Protein AF-A0A962CI56-F1 (afdb_monomer)

Foldseek 3Di:
DVVVVVVVVVQLVLLVVLVVLLQVLLVVQLCLLQVCQVCCVPPVVNVVSVPLVFDHSVLSVVLSVVLVVPVVVVCVVCNVVTDDDDDDDPVVSVVVSCVCRNVCSNPVNSVSSSVSSVVCVVVVD

Structure (mmCIF, N/CA/C/O backbone):
data_AF-A0A962CI56-F1
#
_entry.id   AF-A0A962CI56-F1
#
loop_
_atom_site.group_PDB
_atom_site.id
_atom_site.type_symbol
_atom_site.label_atom_id
_atom_site.label_alt_id
_atom_site.label_comp_id
_atom_site.label_asym_id
_atom_site.label_entity_id
_atom_site.label_seq_id
_atom_site.pdbx_PDB_ins_code
_atom_site.Cartn_x
_atom_site.Cartn_y
_atom_site.Cartn_z
_atom_site.occupancy
_atom_site.B_iso_or_equiv
_atom_site.auth_seq_id
_atom_site.auth_comp_id
_atom_site.auth_asym_id
_atom_site.auth_atom_id
_atom_site.pdbx_PDB_model_num
ATOM 1 N N . LYS A 1 1 ? -20.727 13.176 29.917 1.00 76.56 1 LYS A N 1
ATOM 2 C CA . LYS A 1 1 ? -19.727 13.985 29.168 1.00 76.56 1 LYS A CA 1
ATOM 3 C C . LYS A 1 1 ? -18.355 13.301 29.087 1.00 76.56 1 LYS A C 1
ATOM 5 O O . LYS A 1 1 ? -17.847 13.191 27.985 1.00 76.56 1 LYS A O 1
ATOM 10 N N . LEU A 1 2 ? -17.797 12.766 30.184 1.00 89.06 2 LEU A N 1
ATOM 11 C CA . LEU A 1 2 ? -16.488 12.078 30.179 1.00 89.06 2 LEU A CA 1
ATOM 12 C C . LEU A 1 2 ? -16.397 10.875 29.220 1.00 89.06 2 LEU A C 1
ATOM 14 O O . LEU A 1 2 ? -15.420 10.758 28.493 1.00 89.06 2 LEU A O 1
ATOM 18 N N . LEU A 1 3 ? -17.430 10.025 29.163 1.00 88.62 3 LEU A N 1
ATOM 19 C CA . LEU A 1 3 ? -17.454 8.865 28.258 1.00 88.62 3 LEU A CA 1
ATOM 20 C C . LEU A 1 3 ? -17.294 9.255 26.779 1.00 88.62 3 LEU A C 1
ATOM 22 O O . LEU A 1 3 ? -16.527 8.615 26.069 1.00 88.62 3 LEU A O 1
ATOM 26 N N . ALA A 1 4 ? -17.937 10.344 26.346 1.00 86.75 4 ALA A N 1
ATOM 27 C CA . ALA A 1 4 ? -17.828 10.838 24.973 1.00 86.75 4 ALA A CA 1
ATOM 28 C C . ALA A 1 4 ? -16.404 11.319 24.640 1.00 86.75 4 ALA A C 1
ATOM 30 O O . ALA A 1 4 ? -15.894 11.048 23.558 1.00 86.75 4 ALA A O 1
ATOM 31 N N . VAL A 1 5 ? -15.727 11.978 25.588 1.00 90.62 5 VAL A N 1
ATOM 32 C CA . VAL A 1 5 ? -14.327 12.408 25.415 1.00 90.62 5 VAL A CA 1
ATOM 33 C C . VAL A 1 5 ? -13.397 11.198 25.282 1.00 90.62 5 VAL A C 1
ATOM 35 O O . VAL A 1 5 ? -12.528 11.173 24.411 1.00 90.62 5 VAL A O 1
ATOM 38 N N . VAL A 1 6 ? -13.606 10.16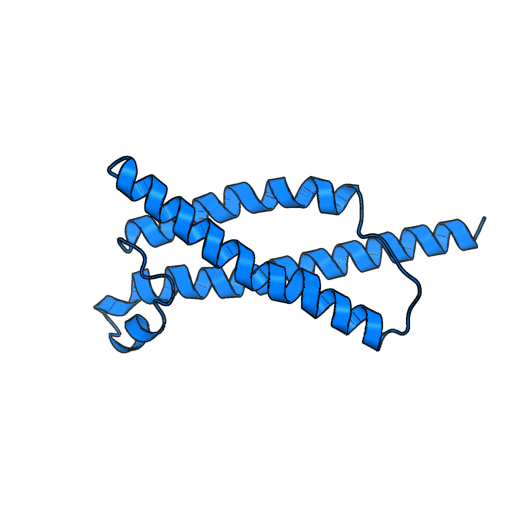5 26.105 1.00 90.06 6 VAL A N 1
ATOM 39 C CA . VAL A 1 6 ? -12.832 8.915 26.039 1.00 90.06 6 VAL A CA 1
ATOM 40 C C . VAL A 1 6 ? -13.051 8.193 24.706 1.00 90.06 6 VAL A C 1
ATOM 42 O O . VAL A 1 6 ? -12.105 7.643 24.144 1.00 90.06 6 VAL A O 1
ATOM 45 N N . GLU A 1 7 ? -14.277 8.190 24.187 1.00 86.44 7 GLU A N 1
ATOM 46 C CA . GLU A 1 7 ? -14.613 7.543 22.918 1.00 86.44 7 GLU A CA 1
ATOM 47 C C . GLU A 1 7 ? -13.941 8.227 21.719 1.00 86.44 7 GLU A C 1
ATOM 49 O O . GLU A 1 7 ? -13.304 7.547 20.912 1.00 86.44 7 GLU A O 1
ATOM 54 N N . VAL A 1 8 ? -13.960 9.564 21.668 1.00 86.75 8 VAL A N 1
ATOM 55 C CA . VAL A 1 8 ? -13.240 10.340 20.642 1.00 86.75 8 VAL A CA 1
ATOM 56 C C . VAL A 1 8 ? -11.734 10.072 20.705 1.00 86.75 8 VAL A C 1
ATOM 58 O O . VAL A 1 8 ? -11.111 9.800 19.677 1.00 86.75 8 VAL A O 1
ATOM 61 N N . GLY A 1 9 ? -11.148 10.072 21.908 1.00 87.38 9 GLY A N 1
ATOM 62 C CA . GLY A 1 9 ? -9.726 9.768 22.089 1.00 87.38 9 GLY A CA 1
ATOM 63 C C . GLY A 1 9 ? -9.358 8.362 21.601 1.00 87.38 9 GLY A C 1
ATOM 64 O O . GLY A 1 9 ? -8.366 8.185 20.892 1.00 87.38 9 GLY A O 1
ATOM 65 N N . LYS A 1 10 ? -10.190 7.355 21.900 1.00 87.19 10 LYS A N 1
ATOM 66 C CA . LYS A 1 10 ? -10.003 5.985 21.391 1.00 87.19 10 LYS A CA 1
ATOM 67 C C . LYS A 1 10 ? -10.078 5.929 19.867 1.00 87.19 10 LYS A C 1
ATOM 69 O O . LYS A 1 10 ? -9.233 5.282 19.253 1.00 87.19 10 LYS A O 1
ATOM 74 N N . GLN A 1 11 ? -11.043 6.611 19.252 1.00 85.62 11 GLN A N 1
ATOM 75 C CA . GLN A 1 11 ? -11.178 6.640 17.795 1.00 85.62 11 GLN A CA 1
ATOM 76 C C . GLN A 1 11 ? -9.954 7.278 17.122 1.00 85.62 11 GLN A C 1
ATOM 78 O O . GLN A 1 11 ? -9.447 6.727 16.142 1.00 85.62 11 GLN A O 1
ATOM 83 N N . GLN A 1 12 ? -9.432 8.381 17.664 1.00 88.06 12 GLN A N 1
ATOM 84 C CA . GLN A 1 12 ? -8.219 9.030 17.152 1.00 88.06 12 GLN A CA 1
ATOM 85 C C . GLN A 1 12 ? -6.987 8.121 17.262 1.00 88.06 12 GLN A C 1
ATOM 87 O O . GLN A 1 12 ? -6.254 7.955 16.284 1.00 88.06 12 GLN A O 1
ATOM 92 N N . LEU A 1 13 ? -6.783 7.478 18.418 1.00 89.69 13 LEU A N 1
ATOM 93 C CA . LEU A 1 13 ? -5.662 6.556 18.635 1.00 89.69 13 LEU A CA 1
ATOM 94 C C . LEU A 1 13 ? -5.715 5.351 17.688 1.00 89.69 13 LEU A C 1
ATOM 96 O O . LEU A 1 13 ? -4.705 4.993 17.083 1.00 89.69 13 LEU A O 1
ATOM 100 N N . ILE A 1 14 ? -6.895 4.749 17.522 1.00 88.56 14 ILE A N 1
ATOM 101 C CA . ILE A 1 14 ? -7.084 3.586 16.645 1.00 88.56 14 ILE A CA 1
ATOM 102 C C . ILE A 1 14 ? -6.885 3.971 15.181 1.00 88.56 14 ILE A C 1
ATOM 104 O O . ILE A 1 14 ? -6.206 3.254 14.452 1.00 88.56 14 ILE A O 1
ATOM 108 N N . THR A 1 15 ? -7.427 5.113 14.753 1.00 90.62 15 THR A N 1
ATOM 109 C CA . THR A 1 15 ? -7.253 5.606 13.378 1.00 90.62 15 THR A CA 1
ATOM 110 C C . THR A 1 15 ? -5.778 5.845 13.072 1.00 90.62 15 THR A C 1
ATOM 112 O O . THR A 1 15 ? -5.283 5.398 12.040 1.00 90.62 15 THR A O 1
ATOM 115 N N . ARG A 1 16 ? -5.039 6.468 13.998 1.00 92.06 16 ARG A N 1
ATOM 116 C CA . ARG A 1 16 ? -3.594 6.662 13.851 1.00 92.06 16 ARG A CA 1
ATOM 117 C C . ARG A 1 16 ? -2.848 5.329 13.757 1.00 92.06 16 ARG A C 1
ATOM 119 O O . ARG A 1 16 ? -2.012 5.185 12.876 1.00 92.06 16 ARG A O 1
ATOM 126 N N . GLY A 1 17 ? -3.176 4.357 14.611 1.00 91.44 17 GLY A N 1
ATOM 127 C CA . GLY A 1 17 ? -2.569 3.020 14.581 1.00 91.44 17 GLY A CA 1
ATOM 128 C C . GLY A 1 17 ? -2.865 2.231 13.297 1.00 91.44 17 GLY A C 1
ATOM 129 O O . GLY A 1 17 ? -2.012 1.490 12.803 1.00 91.44 17 GLY A O 1
ATOM 130 N N . ALA A 1 18 ? -4.058 2.403 12.727 1.00 92.00 18 ALA A N 1
ATOM 131 C CA . ALA A 1 18 ? -4.428 1.821 11.440 1.00 92.00 18 ALA A CA 1
ATOM 132 C C . ALA A 1 18 ? -3.604 2.420 10.295 1.00 92.00 18 ALA A C 1
ATOM 134 O O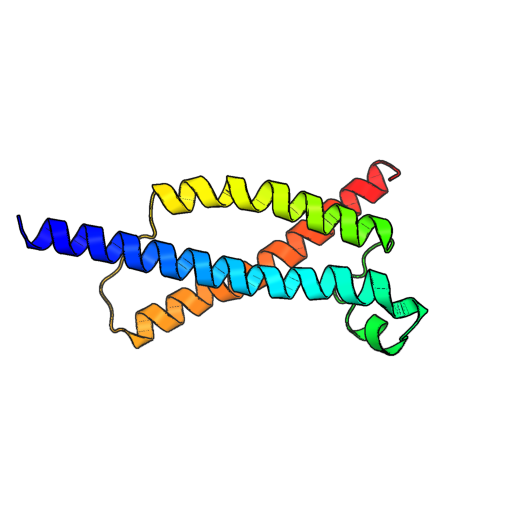 . ALA A 1 18 ? -3.031 1.682 9.495 1.00 92.00 18 ALA A O 1
ATOM 135 N N . LEU A 1 19 ? -3.488 3.751 10.257 1.00 92.88 19 LEU A N 1
ATOM 136 C CA . LEU A 1 19 ? -2.716 4.456 9.234 1.00 92.88 19 LEU A CA 1
ATOM 137 C C . LEU A 1 19 ? -1.225 4.131 9.303 1.00 92.88 19 LEU A C 1
ATOM 139 O O . LEU A 1 19 ? -0.627 3.894 8.261 1.00 92.88 19 LEU A O 1
ATOM 143 N N . THR A 1 20 ? -0.633 4.060 10.500 1.00 93.50 20 THR A N 1
ATOM 144 C CA . THR A 1 20 ? 0.783 3.685 10.645 1.00 93.50 20 THR A CA 1
ATOM 145 C C . THR A 1 20 ? 1.040 2.243 10.224 1.00 93.50 20 THR A C 1
ATOM 147 O O . THR A 1 20 ? 2.055 1.953 9.598 1.00 93.50 20 THR A O 1
ATOM 150 N N . THR A 1 21 ? 0.110 1.334 10.529 1.00 94.25 21 THR A N 1
ATOM 151 C CA . THR A 1 21 ? 0.182 -0.057 10.063 1.00 94.25 21 THR A CA 1
ATOM 152 C C . THR A 1 21 ? 0.145 -0.115 8.540 1.00 94.25 21 THR A C 1
ATOM 154 O O . THR A 1 21 ? 0.979 -0.779 7.931 1.00 94.25 21 THR A O 1
ATOM 157 N N . PHE A 1 22 ? -0.809 0.593 7.932 1.00 94.75 22 PHE A N 1
ATOM 158 C CA . PHE A 1 22 ? -0.953 0.641 6.484 1.00 94.75 22 PHE A CA 1
ATOM 159 C C . PHE A 1 22 ? 0.279 1.250 5.811 1.00 94.75 22 PHE A C 1
ATOM 161 O O . PHE A 1 22 ? 0.793 0.679 4.854 1.00 94.75 22 PHE A O 1
ATOM 168 N N . SER A 1 23 ? 0.780 2.383 6.315 1.00 92.12 23 SER A N 1
ATOM 169 C CA . SER A 1 23 ? 1.939 3.060 5.732 1.00 92.12 23 SER A CA 1
ATOM 170 C C . SER A 1 23 ? 3.199 2.202 5.812 1.00 92.12 23 SER A C 1
ATOM 172 O O . SER A 1 23 ? 3.924 2.115 4.828 1.00 92.12 23 SER A O 1
ATOM 174 N N . LEU A 1 24 ? 3.420 1.519 6.942 1.00 93.75 24 LEU A N 1
ATOM 175 C CA . LEU A 1 24 ? 4.561 0.619 7.108 1.00 93.75 24 LEU A CA 1
ATOM 176 C C . LEU A 1 24 ? 4.472 -0.584 6.162 1.00 93.75 24 LEU A C 1
ATOM 178 O O . LEU A 1 24 ? 5.452 -0.943 5.516 1.00 93.75 24 LEU A O 1
ATOM 182 N N . ALA A 1 25 ? 3.291 -1.194 6.059 1.00 94.62 25 ALA A N 1
ATOM 183 C CA . ALA A 1 25 ? 3.053 -2.299 5.138 1.00 94.62 25 ALA A CA 1
ATOM 184 C C . ALA A 1 25 ? 3.247 -1.882 3.670 1.00 94.62 25 ALA A C 1
ATOM 186 O O . ALA A 1 25 ? 3.814 -2.635 2.884 1.00 94.62 25 ALA A O 1
ATOM 187 N N . ASN A 1 26 ? 2.844 -0.662 3.319 1.00 94.81 26 ASN A N 1
ATOM 188 C CA . ASN A 1 26 ? 3.034 -0.098 1.987 1.00 94.81 26 ASN A CA 1
ATOM 189 C C . ASN A 1 26 ? 4.511 0.089 1.619 1.00 94.81 26 ASN A C 1
ATOM 191 O O . ASN A 1 26 ? 4.896 -0.155 0.476 1.00 94.81 26 ASN A O 1
ATOM 195 N N . ASP A 1 27 ? 5.356 0.475 2.572 1.00 93.12 27 ASP A N 1
ATOM 196 C CA . ASP A 1 27 ? 6.788 0.631 2.310 1.00 93.12 27 ASP A CA 1
ATOM 197 C C . ASP A 1 27 ? 7.464 -0.701 1.948 1.00 93.12 27 ASP A C 1
ATOM 199 O O . ASP A 1 27 ? 8.356 -0.716 1.101 1.00 93.12 27 ASP A O 1
ATOM 203 N N . VAL A 1 28 ? 6.979 -1.832 2.482 1.00 92.38 28 VAL A N 1
ATOM 204 C CA . VAL A 1 28 ? 7.451 -3.171 2.083 1.00 92.38 28 VAL A CA 1
ATOM 205 C C . VAL A 1 28 ? 7.275 -3.373 0.580 1.00 92.38 28 VAL A C 1
ATOM 207 O O . VAL A 1 28 ? 8.230 -3.714 -0.114 1.00 92.38 28 VAL A O 1
ATOM 210 N N . SER A 1 29 ? 6.083 -3.103 0.053 1.00 91.38 29 SER A N 1
ATOM 211 C CA . SER A 1 29 ? 5.779 -3.268 -1.371 1.00 91.38 29 SER A CA 1
ATOM 212 C C . SER A 1 29 ? 6.628 -2.358 -2.261 1.00 91.38 29 SER A C 1
ATOM 214 O O . SER A 1 29 ? 7.061 -2.773 -3.334 1.00 91.38 29 SER A O 1
ATOM 216 N N . LYS A 1 30 ? 6.949 -1.141 -1.803 1.00 92.50 30 LYS A N 1
ATOM 217 C CA . LYS A 1 30 ? 7.855 -0.236 -2.533 1.00 92.50 30 LYS A CA 1
ATOM 218 C C . LYS A 1 30 ? 9.272 -0.796 -2.636 1.00 92.50 30 LYS A C 1
ATOM 220 O O . LYS A 1 30 ? 9.892 -0.657 -3.688 1.00 92.50 30 LYS A O 1
ATOM 225 N N . TYR A 1 31 ? 9.780 -1.454 -1.593 1.00 93.31 31 TYR A N 1
ATOM 226 C CA . TYR A 1 31 ? 11.089 -2.106 -1.671 1.00 93.31 31 TYR A CA 1
ATOM 227 C C . TYR A 1 31 ? 11.108 -3.227 -2.714 1.00 93.31 31 TYR A C 1
ATOM 229 O O . TYR A 1 31 ? 12.072 -3.317 -3.470 1.00 93.31 31 TYR A O 1
ATOM 237 N N . PHE A 1 32 ? 10.028 -4.008 -2.825 1.00 93.31 32 PHE A N 1
ATOM 238 C CA . PHE A 1 32 ? 9.891 -5.019 -3.881 1.00 93.31 32 PHE A CA 1
ATOM 239 C C . PHE A 1 32 ? 9.818 -4.422 -5.294 1.00 93.31 32 PHE A C 1
ATOM 241 O O . PHE A 1 32 ? 10.197 -5.095 -6.242 1.00 93.31 32 PHE A O 1
ATOM 248 N N . ALA A 1 33 ? 9.367 -3.175 -5.460 1.00 93.12 33 ALA A N 1
ATOM 249 C CA . ALA A 1 33 ? 9.386 -2.506 -6.764 1.00 93.12 33 ALA A CA 1
ATOM 250 C C . ALA A 1 33 ? 10.781 -1.967 -7.112 1.00 93.12 33 ALA A C 1
ATOM 252 O O . ALA A 1 33 ? 11.256 -2.121 -8.233 1.00 93.12 33 ALA A O 1
ATOM 253 N N . ILE A 1 34 ? 11.436 -1.312 -6.151 1.00 93.31 34 ILE A N 1
ATOM 254 C CA . ILE A 1 34 ? 12.625 -0.495 -6.418 1.00 93.31 34 ILE A CA 1
ATOM 255 C C . ILE A 1 34 ? 13.919 -1.315 -6.348 1.00 93.31 34 ILE A C 1
ATOM 257 O O . ILE A 1 34 ? 14.814 -1.108 -7.166 1.00 93.31 34 ILE A O 1
ATOM 261 N N . LEU A 1 35 ? 14.052 -2.238 -5.387 1.00 93.62 35 LEU A N 1
ATOM 262 C CA . LEU A 1 35 ? 15.310 -2.969 -5.194 1.00 93.62 35 LEU A CA 1
ATOM 263 C C . LEU A 1 35 ? 15.690 -3.841 -6.402 1.00 93.62 35 LEU A C 1
ATOM 265 O O . LEU A 1 35 ? 16.831 -3.725 -6.852 1.00 93.62 35 LEU A O 1
ATOM 269 N N . PRO A 1 36 ? 14.788 -4.663 -6.975 1.00 92.06 36 PRO A N 1
ATOM 270 C CA . PRO A 1 36 ? 15.127 -5.461 -8.152 1.00 92.06 36 PRO A CA 1
ATOM 271 C C . PRO A 1 36 ? 15.458 -4.564 -9.343 1.00 92.06 36 PRO A C 1
ATOM 273 O O . PRO A 1 36 ? 16.485 -4.750 -9.988 1.00 92.06 36 PRO A O 1
ATOM 276 N N . ALA A 1 37 ? 14.645 -3.530 -9.569 1.00 92.38 37 ALA A N 1
ATOM 277 C CA . ALA A 1 37 ? 14.824 -2.565 -10.646 1.00 92.38 37 ALA A CA 1
ATOM 278 C C . ALA A 1 37 ? 16.213 -1.906 -10.637 1.00 92.38 37 ALA A C 1
ATOM 280 O O . ALA A 1 37 ? 16.867 -1.829 -11.674 1.00 92.38 37 ALA A O 1
ATOM 281 N N . LEU A 1 38 ? 16.680 -1.443 -9.474 1.00 91.62 38 LEU A N 1
ATOM 282 C CA . LEU A 1 38 ? 17.954 -0.729 -9.373 1.00 91.62 38 LEU A CA 1
ATOM 283 C 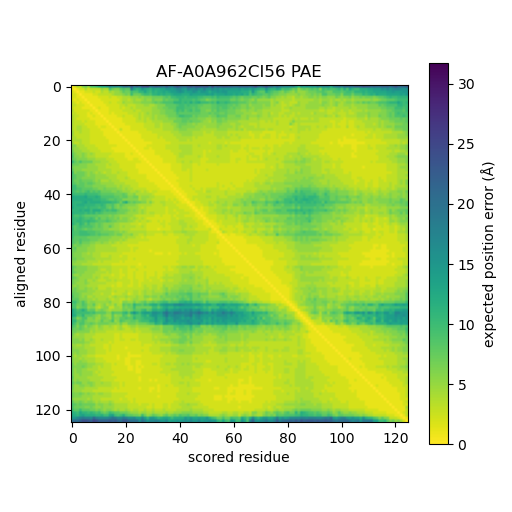C . LEU A 1 38 ? 19.170 -1.655 -9.329 1.00 91.62 38 LEU A C 1
ATOM 285 O O . LEU A 1 38 ? 20.235 -1.282 -9.820 1.00 91.62 38 LEU A O 1
ATOM 289 N N . PHE A 1 39 ? 19.039 -2.837 -8.723 1.00 93.25 39 PHE A N 1
ATOM 290 C CA . PHE A 1 39 ? 20.198 -3.659 -8.377 1.00 93.25 39 PHE A CA 1
ATOM 291 C C . PHE A 1 39 ? 20.306 -4.973 -9.147 1.00 93.25 39 PHE A C 1
ATOM 293 O O . PHE A 1 39 ? 21.387 -5.552 -9.122 1.00 93.25 39 PHE A O 1
ATOM 300 N N . ALA A 1 40 ? 19.281 -5.441 -9.869 1.00 90.50 40 ALA A N 1
ATOM 301 C CA . ALA A 1 40 ? 19.341 -6.732 -10.570 1.00 90.50 40 ALA A CA 1
ATOM 302 C C . ALA A 1 40 ? 20.479 -6.819 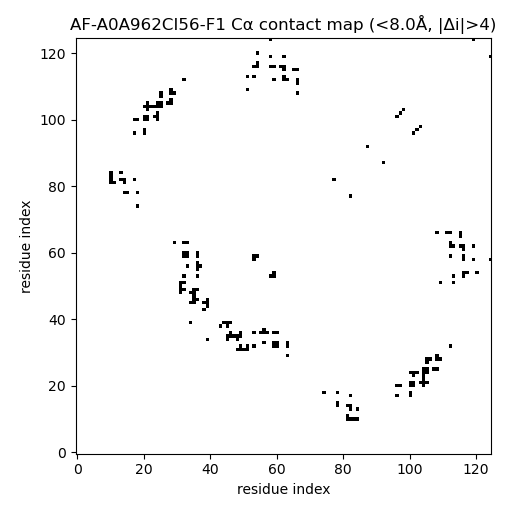-11.604 1.00 90.50 40 ALA A C 1
ATOM 304 O O . ALA A 1 40 ? 21.032 -7.897 -11.810 1.00 90.50 40 ALA A O 1
ATOM 305 N N . ALA A 1 41 ? 20.879 -5.691 -12.204 1.00 88.69 41 ALA A N 1
ATOM 306 C CA . ALA A 1 41 ? 22.010 -5.641 -13.132 1.00 88.69 41 ALA A CA 1
ATOM 307 C C . ALA A 1 41 ? 23.366 -5.910 -12.451 1.00 88.69 41 ALA A C 1
ATOM 309 O O . ALA A 1 41 ? 24.244 -6.528 -13.046 1.00 88.69 41 ALA A O 1
ATOM 310 N N . ALA A 1 42 ? 23.541 -5.455 -11.206 1.00 91.81 42 ALA A N 1
ATOM 311 C CA . ALA A 1 42 ? 24.776 -5.634 -10.437 1.00 91.81 42 ALA A CA 1
ATOM 312 C C . ALA A 1 42 ? 24.744 -6.888 -9.545 1.00 91.81 42 ALA A C 1
ATOM 314 O O . ALA A 1 42 ? 25.778 -7.488 -9.265 1.00 91.81 42 ALA A O 1
ATOM 315 N N . ILE A 1 43 ? 23.554 -7.274 -9.086 1.00 92.88 43 ILE A N 1
ATOM 316 C CA . ILE A 1 43 ? 23.300 -8.374 -8.160 1.00 92.88 43 ILE A CA 1
ATOM 317 C C . ILE A 1 43 ? 22.170 -9.226 -8.759 1.00 92.88 43 ILE A C 1
ATOM 319 O O . ILE A 1 43 ? 21.000 -8.995 -8.450 1.00 92.88 43 ILE A O 1
ATOM 323 N N . PRO A 1 44 ? 22.484 -10.236 -9.593 1.00 87.94 44 PRO A N 1
ATOM 324 C CA . PRO A 1 44 ? 21.469 -11.037 -10.283 1.00 87.94 44 PRO A CA 1
ATOM 325 C C . PRO A 1 44 ? 20.475 -11.735 -9.347 1.00 87.94 44 PRO A C 1
ATOM 327 O O . PRO A 1 44 ? 19.325 -11.953 -9.716 1.00 87.94 44 PRO A O 1
ATOM 330 N N . SER A 1 45 ? 20.874 -12.043 -8.106 1.00 89.81 45 SER A N 1
ATOM 331 C CA . SER A 1 45 ? 19.972 -12.619 -7.100 1.00 89.81 45 SER A CA 1
ATOM 332 C C . SER A 1 45 ? 18.823 -11.684 -6.699 1.00 89.81 45 SER A C 1
ATOM 334 O O . SER A 1 45 ? 17.789 -12.172 -6.247 1.00 89.81 45 SER A O 1
ATOM 336 N N . MET A 1 46 ? 18.947 -10.368 -6.914 1.00 89.19 46 MET A N 1
ATOM 337 C CA . MET A 1 46 ? 17.858 -9.407 -6.694 1.00 89.19 46 MET A CA 1
ATOM 338 C C . MET A 1 46 ? 16.730 -9.551 -7.721 1.00 89.19 46 MET A C 1
ATOM 340 O O . MET A 1 46 ? 15.601 -9.183 -7.412 1.00 89.19 46 MET A O 1
ATOM 344 N N . ALA A 1 47 ? 16.983 -10.141 -8.896 1.00 85.62 47 ALA A N 1
ATOM 345 C CA . ALA A 1 47 ? 15.937 -10.402 -9.889 1.00 85.62 47 ALA A CA 1
ATOM 346 C C . ALA A 1 47 ? 14.858 -11.366 -9.361 1.00 85.62 47 ALA A C 1
ATOM 348 O O . ALA A 1 47 ? 13.699 -11.259 -9.740 1.00 85.62 47 ALA A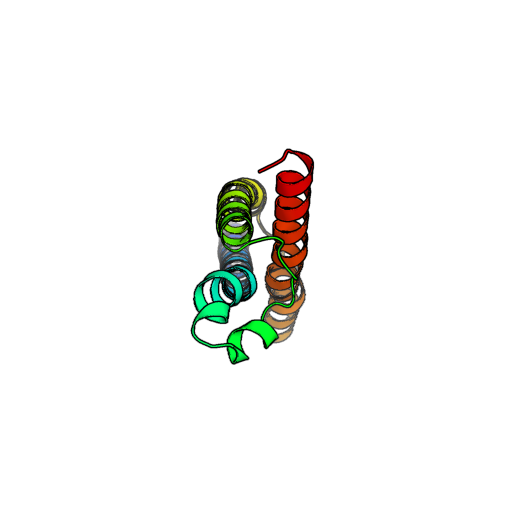 O 1
ATOM 349 N N . ALA A 1 48 ? 15.203 -12.259 -8.422 1.00 87.81 48 ALA A N 1
ATOM 350 C CA . ALA A 1 48 ? 14.236 -13.154 -7.780 1.00 87.81 48 ALA A CA 1
ATOM 351 C C . ALA A 1 48 ? 13.200 -12.412 -6.913 1.00 87.81 48 ALA A C 1
ATOM 353 O O . ALA A 1 48 ? 12.159 -12.973 -6.577 1.00 87.81 48 ALA A O 1
ATOM 354 N N . LEU A 1 49 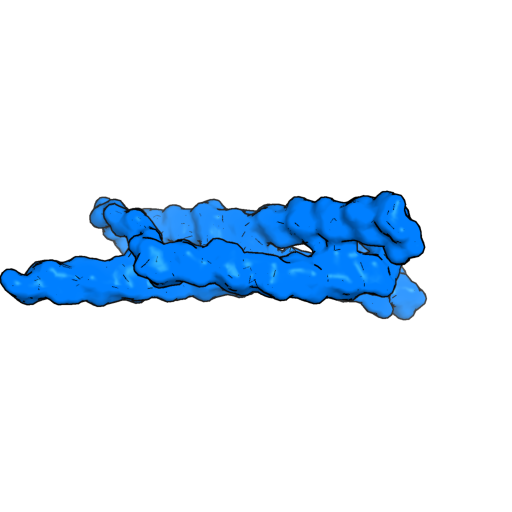? 13.485 -11.161 -6.537 1.00 89.31 49 LEU A N 1
ATOM 355 C CA . LEU A 1 49 ? 12.571 -10.301 -5.791 1.00 89.31 49 LEU A CA 1
ATOM 356 C C . LEU A 1 49 ? 11.676 -9.459 -6.712 1.00 89.31 49 LEU A C 1
ATOM 358 O O . LEU A 1 49 ? 10.800 -8.761 -6.203 1.00 89.31 49 LEU A O 1
ATOM 362 N N . ASP A 1 50 ? 11.848 -9.528 -8.039 1.00 89.69 50 ASP A N 1
ATOM 363 C CA . ASP A 1 50 ? 10.968 -8.860 -9.004 1.00 89.69 50 ASP A CA 1
ATOM 364 C C . ASP A 1 50 ? 9.629 -9.599 -9.141 1.00 89.69 50 ASP A C 1
ATOM 366 O O . ASP A 1 50 ? 9.278 -10.184 -10.161 1.00 89.69 50 ASP A O 1
ATOM 370 N N . VAL A 1 51 ? 8.853 -9.582 -8.061 1.00 90.50 51 VAL A N 1
ATOM 371 C CA . VAL A 1 51 ? 7.532 -10.214 -8.006 1.00 90.50 51 VAL A CA 1
ATOM 372 C C . VAL A 1 51 ? 6.550 -9.505 -8.950 1.00 90.50 51 VAL A C 1
ATOM 374 O O . VAL A 1 51 ? 5.648 -10.133 -9.504 1.00 90.50 51 VAL A O 1
ATOM 377 N N . MET A 1 52 ? 6.720 -8.194 -9.148 1.00 91.81 52 MET A N 1
ATOM 378 C CA . MET A 1 52 ? 5.837 -7.367 -9.979 1.00 91.81 52 MET A CA 1
ATOM 379 C C . MET A 1 52 ? 6.170 -7.430 -11.475 1.00 91.81 52 MET A C 1
ATOM 381 O O . MET A 1 52 ? 5.326 -7.035 -12.288 1.00 91.81 52 MET A O 1
ATOM 385 N N . HIS A 1 53 ? 7.346 -7.948 -11.845 1.00 91.81 53 HIS A N 1
ATOM 386 C CA . HIS A 1 53 ? 7.838 -8.030 -13.221 1.00 91.81 53 HIS A CA 1
ATOM 387 C C . HIS A 1 53 ? 7.674 -6.688 -13.942 1.00 91.81 53 HIS A C 1
ATOM 389 O O . HIS A 1 53 ? 6.935 -6.589 -14.928 1.00 91.81 53 HIS A O 1
ATOM 395 N N . LEU A 1 54 ? 8.217 -5.621 -13.350 1.00 91.94 54 LEU A N 1
ATOM 396 C CA . LEU A 1 54 ? 8.052 -4.255 -13.861 1.00 91.94 54 LEU A CA 1
ATOM 397 C C . LEU A 1 54 ? 8.829 -4.069 -15.166 1.00 91.94 54 LEU A C 1
ATOM 399 O O . LEU A 1 54 ? 9.847 -4.712 -15.407 1.00 91.94 54 LEU A O 1
ATOM 403 N N . SER A 1 55 ? 8.321 -3.195 -16.029 1.00 91.25 55 SER A N 1
ATOM 404 C CA . SER A 1 55 ? 8.713 -3.181 -17.442 1.00 91.25 55 SER A CA 1
ATOM 405 C C . SER A 1 55 ? 10.126 -2.641 -17.681 1.00 91.25 55 SER A C 1
ATOM 407 O O . SER A 1 55 ? 10.817 -3.079 -18.599 1.00 91.25 55 SER A O 1
ATOM 409 N N . SER A 1 56 ? 10.574 -1.696 -16.851 1.00 92.62 56 SER A N 1
ATOM 410 C CA . SER A 1 56 ? 11.945 -1.181 -16.863 1.00 92.62 56 SER A CA 1
ATOM 411 C C . SER A 1 56 ? 12.333 -0.615 -15.490 1.00 92.62 56 SER A C 1
ATOM 413 O O . SER A 1 56 ? 11.450 -0.246 -14.708 1.00 92.62 56 SER A O 1
ATOM 415 N N . PRO A 1 57 ? 13.638 -0.471 -15.182 1.00 92.31 57 PRO A N 1
ATOM 416 C CA . PRO A 1 57 ? 14.076 0.176 -13.948 1.00 92.31 57 PRO A CA 1
ATOM 417 C C . PRO A 1 57 ? 13.560 1.609 -13.780 1.00 92.31 57 PRO A C 1
ATOM 419 O O . PRO A 1 57 ? 13.190 2.014 -12.678 1.00 92.31 57 PRO A O 1
ATOM 422 N N . ALA A 1 58 ? 13.500 2.368 -14.878 1.00 92.81 58 ALA A N 1
ATOM 423 C CA . ALA A 1 58 ? 12.977 3.730 -14.877 1.00 92.81 58 ALA A CA 1
ATOM 424 C C . ALA A 1 58 ? 11.471 3.744 -14.571 1.00 92.81 58 ALA A C 1
ATOM 426 O O . ALA A 1 58 ? 11.031 4.486 -13.689 1.00 92.81 58 ALA A O 1
ATOM 427 N N . ASN A 1 59 ? 10.698 2.867 -15.220 1.00 94.00 59 ASN A N 1
ATOM 428 C CA . ASN A 1 59 ? 9.252 2.785 -15.019 1.00 94.00 59 ASN A CA 1
ATOM 429 C C . ASN A 1 59 ? 8.911 2.285 -13.617 1.00 94.00 59 ASN A C 1
ATOM 431 O O . ASN A 1 59 ? 7.978 2.798 -13.008 1.00 94.00 59 ASN A O 1
ATOM 435 N N . ALA A 1 60 ? 9.713 1.386 -13.043 1.00 94.25 60 ALA A N 1
ATOM 436 C CA . ALA A 1 60 ? 9.544 0.942 -11.665 1.00 94.25 60 ALA A CA 1
ATOM 437 C C . ALA A 1 60 ? 9.663 2.096 -10.656 1.00 94.25 60 ALA A C 1
ATOM 439 O O . ALA A 1 60 ? 8.818 2.244 -9.768 1.00 94.25 60 ALA A O 1
ATOM 440 N N . VAL A 1 61 ? 10.682 2.948 -10.812 1.00 93.81 61 VAL A N 1
ATOM 441 C CA . VAL A 1 61 ? 10.872 4.128 -9.957 1.00 93.81 61 VAL A CA 1
ATOM 442 C C . VAL A 1 61 ? 9.740 5.135 -10.168 1.00 93.81 61 VAL A C 1
ATOM 444 O O . VAL A 1 61 ? 9.158 5.609 -9.190 1.00 93.81 61 VAL A O 1
ATOM 447 N N . LEU A 1 62 ? 9.381 5.434 -11.421 1.00 95.06 62 LEU A N 1
ATOM 448 C CA . LEU A 1 62 ? 8.297 6.368 -11.741 1.00 95.06 62 LEU A CA 1
ATOM 449 C C . LEU A 1 62 ? 6.947 5.885 -11.204 1.00 95.06 62 LEU A C 1
ATOM 451 O O . LEU A 1 62 ? 6.242 6.649 -10.544 1.00 95.06 62 LEU A O 1
ATOM 455 N N . ALA A 1 63 ? 6.607 4.616 -11.418 1.00 95.75 63 ALA A N 1
ATOM 456 C CA . ALA A 1 63 ? 5.368 4.023 -10.939 1.00 95.75 63 ALA A CA 1
ATOM 457 C C . ALA A 1 63 ? 5.280 4.050 -9.408 1.00 95.75 63 ALA A C 1
ATOM 459 O O . ALA A 1 63 ? 4.244 4.431 -8.860 1.00 95.75 63 ALA A O 1
ATOM 460 N N . ALA A 1 64 ? 6.371 3.725 -8.704 1.00 95.06 64 ALA A N 1
ATOM 461 C CA . ALA A 1 64 ? 6.426 3.802 -7.245 1.00 95.06 64 ALA A CA 1
ATOM 462 C C . ALA A 1 64 ? 6.267 5.243 -6.720 1.00 95.06 64 ALA A C 1
ATOM 464 O O . ALA A 1 64 ? 5.567 5.466 -5.726 1.00 95.06 64 ALA A O 1
ATOM 465 N N . LEU A 1 65 ? 6.875 6.231 -7.387 1.00 95.00 65 LEU A N 1
ATOM 466 C CA . LEU A 1 65 ? 6.743 7.648 -7.033 1.00 95.00 65 LEU A CA 1
ATOM 467 C C . LEU A 1 65 ? 5.322 8.172 -7.270 1.00 95.00 65 LEU A C 1
ATOM 469 O O . LEU A 1 65 ? 4.748 8.791 -6.372 1.00 95.00 65 LEU A O 1
ATOM 473 N N . ILE A 1 66 ? 4.735 7.883 -8.435 1.00 96.00 66 ILE A N 1
ATOM 474 C CA . ILE A 1 66 ? 3.353 8.260 -8.766 1.00 96.00 66 ILE A CA 1
ATOM 475 C C . ILE A 1 66 ? 2.386 7.614 -7.774 1.00 96.00 66 ILE A C 1
ATOM 477 O O . ILE A 1 66 ? 1.516 8.294 -7.230 1.00 96.00 66 ILE A O 1
ATOM 481 N N . PHE A 1 67 ? 2.565 6.325 -7.474 1.00 96.12 67 PHE A N 1
ATOM 482 C CA . PHE A 1 67 ? 1.738 5.637 -6.490 1.00 96.12 67 PHE A CA 1
ATOM 483 C C . PHE A 1 67 ? 1.791 6.337 -5.125 1.00 96.12 67 PHE A C 1
ATOM 485 O O . PHE A 1 67 ? 0.751 6.567 -4.510 1.00 96.12 67 PHE A O 1
ATOM 492 N N . ASN A 1 68 ? 2.983 6.738 -4.665 1.00 94.06 68 ASN A N 1
ATOM 493 C CA . ASN A 1 68 ? 3.136 7.459 -3.401 1.00 94.06 68 ASN A CA 1
ATOM 494 C C . ASN A 1 68 ? 2.425 8.828 -3.423 1.00 94.06 68 ASN A C 1
ATOM 496 O O . ASN A 1 68 ? 1.742 9.197 -2.467 1.00 94.06 68 ASN A O 1
ATOM 500 N N . ALA A 1 69 ? 2.526 9.550 -4.541 1.00 95.12 69 ALA A N 1
ATOM 501 C CA . ALA A 1 69 ? 1.854 10.833 -4.726 1.00 95.12 69 ALA A CA 1
ATOM 502 C C . 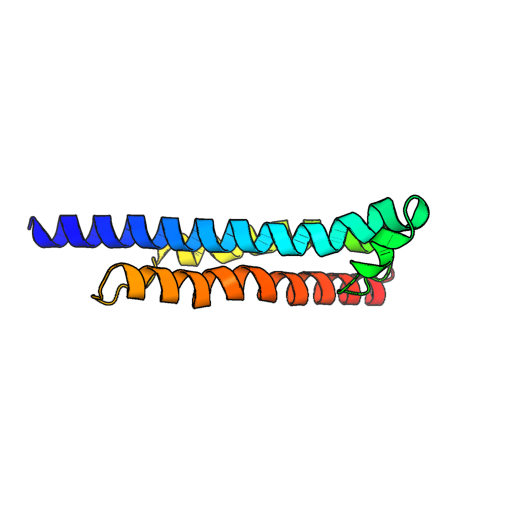ALA A 1 69 ? 0.320 10.713 -4.689 1.00 95.12 69 ALA A C 1
ATOM 504 O O . ALA A 1 69 ? -0.350 11.633 -4.226 1.00 95.12 69 ALA A O 1
ATOM 505 N N . VAL A 1 70 ? -0.238 9.582 -5.131 1.00 95.19 70 VAL A N 1
ATOM 506 C CA . VAL A 1 70 ? -1.688 9.323 -5.128 1.00 95.19 70 VAL A CA 1
ATOM 507 C C . VAL A 1 70 ? -2.175 8.773 -3.785 1.00 95.19 70 VAL A C 1
ATOM 509 O O . VAL A 1 70 ? -3.224 9.189 -3.288 1.00 95.19 70 VAL A O 1
ATOM 512 N N . ILE A 1 71 ? -1.428 7.849 -3.171 1.00 92.50 71 ILE A N 1
ATOM 513 C CA . ILE A 1 71 ? -1.892 7.140 -1.971 1.00 92.50 71 ILE A CA 1
ATOM 514 C C . ILE A 1 71 ? -1.970 8.055 -0.745 1.00 92.50 71 ILE A C 1
ATOM 516 O O . ILE A 1 71 ? -2.883 7.902 0.062 1.00 92.50 71 ILE A O 1
ATOM 520 N N . ILE A 1 72 ? -1.069 9.037 -0.611 1.00 91.25 72 ILE A N 1
ATOM 521 C CA . ILE A 1 72 ? -1.091 9.988 0.510 1.00 91.25 72 ILE A CA 1
ATOM 522 C C . ILE A 1 72 ? -2.418 10.777 0.539 1.00 91.25 72 ILE A C 1
ATOM 524 O O . ILE A 1 72 ? -3.121 10.679 1.548 1.00 91.25 72 ILE A O 1
ATOM 528 N N . PRO A 1 73 ? -2.828 11.493 -0.533 1.00 92.81 73 PRO A N 1
ATOM 529 C CA . PRO A 1 73 ? -4.128 12.157 -0.580 1.00 92.81 73 PRO A CA 1
ATOM 530 C C . PRO A 1 73 ? -5.302 11.198 -0.381 1.00 92.81 73 PRO A C 1
ATOM 532 O O . PRO A 1 73 ? -6.251 11.535 0.325 1.00 92.81 73 PRO A O 1
ATOM 535 N N . ALA A 1 74 ? -5.236 9.992 -0.954 1.00 91.12 74 ALA A N 1
ATOM 536 C CA . ALA A 1 74 ? -6.303 8.998 -0.837 1.00 91.12 74 ALA A CA 1
ATOM 537 C C . ALA A 1 74 ? -6.539 8.525 0.612 1.00 91.12 74 ALA A C 1
ATOM 539 O O . ALA A 1 74 ? -7.652 8.131 0.960 1.00 91.12 74 ALA A O 1
ATOM 540 N N . LEU A 1 75 ? -5.521 8.597 1.477 1.00 89.00 75 LEU A N 1
ATOM 541 C CA . LEU A 1 75 ? -5.632 8.259 2.898 1.00 89.00 75 LEU A CA 1
ATOM 542 C C . LEU A 1 75 ? -6.127 9.423 3.774 1.00 89.00 75 LEU A C 1
ATOM 544 O O . LEU A 1 75 ? -6.555 9.178 4.903 1.00 89.00 75 LEU A O 1
ATOM 548 N N . ILE A 1 76 ? -6.129 10.670 3.281 1.00 89.62 76 ILE A N 1
ATOM 549 C CA . ILE A 1 76 ? -6.604 11.837 4.048 1.00 89.62 76 ILE A CA 1
ATOM 550 C C . ILE A 1 76 ? -8.074 11.676 4.476 1.00 89.62 76 ILE A C 1
ATOM 552 O O . ILE A 1 76 ? -8.354 11.845 5.665 1.00 89.62 76 ILE A O 1
ATOM 556 N N . PRO A 1 77 ? -9.025 11.291 3.597 1.00 88.44 77 PRO A N 1
ATOM 557 C CA . PRO A 1 77 ? -10.411 11.075 4.006 1.00 88.44 77 PRO A CA 1
ATOM 558 C C . PRO A 1 77 ? -10.549 10.020 5.106 1.00 88.44 77 PRO A C 1
ATOM 560 O O . PRO A 1 77 ? -11.342 10.196 6.027 1.00 88.44 77 PRO A O 1
ATOM 563 N N . LEU A 1 78 ? -9.749 8.950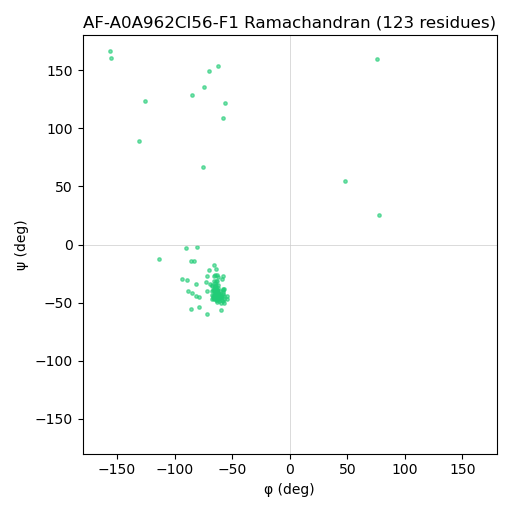 5.051 1.00 84.94 78 LEU A N 1
ATOM 564 C CA . LEU A 1 78 ? -9.737 7.910 6.079 1.00 84.94 78 LEU A CA 1
ATOM 565 C C . LEU A 1 78 ? -9.216 8.452 7.420 1.00 84.94 78 LEU A C 1
ATOM 567 O O . LEU A 1 78 ? -9.769 8.126 8.471 1.00 84.94 78 LEU A O 1
ATOM 571 N N . ALA A 1 79 ? -8.191 9.307 7.384 1.00 84.38 79 ALA A N 1
ATOM 572 C CA . ALA A 1 79 ? -7.649 9.970 8.567 1.00 84.38 79 ALA A CA 1
ATOM 573 C C . ALA A 1 79 ? -8.653 10.931 9.223 1.00 84.38 79 ALA A C 1
ATOM 575 O O . ALA A 1 79 ? -8.700 11.012 10.450 1.00 84.38 79 ALA A O 1
ATOM 576 N N . LEU A 1 80 ? -9.466 11.625 8.418 1.00 85.50 80 LEU A N 1
ATOM 577 C CA . LEU A 1 80 ? -10.467 12.586 8.890 1.00 85.50 80 LEU A CA 1
ATOM 578 C C . LEU A 1 80 ? -11.765 11.915 9.364 1.00 85.50 80 LEU A C 1
ATOM 580 O O . LEU A 1 80 ? -12.295 12.280 10.410 1.00 85.50 80 LEU A O 1
ATOM 584 N N . ALA A 1 81 ? -12.278 10.932 8.618 1.00 83.62 81 ALA A N 1
ATOM 585 C CA . ALA A 1 81 ? -13.506 10.213 8.970 1.00 83.62 81 ALA A CA 1
ATOM 586 C C . ALA A 1 81 ? -13.306 9.261 10.163 1.00 83.62 81 ALA A C 1
ATOM 588 O O . ALA A 1 81 ? -14.242 8.972 10.914 1.00 83.62 81 ALA A O 1
ATOM 589 N N . GLY A 1 82 ? -12.076 8.781 10.349 1.00 79.00 82 GLY A N 1
ATOM 590 C CA . GLY A 1 82 ? -11.719 7.831 11.386 1.00 79.00 82 GLY A CA 1
ATOM 591 C C . GLY A 1 82 ? -12.173 6.401 11.086 1.00 79.00 82 GLY A C 1
ATOM 592 O O . GLY A 1 82 ? -13.079 6.127 10.298 1.00 79.00 82 GLY A O 1
ATOM 593 N N . VAL A 1 83 ? -11.529 5.448 11.752 1.00 84.38 83 VAL A N 1
ATOM 594 C CA . VAL A 1 83 ? -11.839 4.024 11.603 1.00 84.38 83 VAL A CA 1
ATOM 595 C C . VAL A 1 83 ? -12.999 3.640 12.517 1.00 84.38 83 VAL A C 1
ATOM 597 O O . VAL A 1 83 ? -12.956 3.884 13.723 1.00 84.38 83 VAL A O 1
ATOM 600 N N . ARG A 1 84 ? -14.025 2.979 11.958 1.00 78.31 84 ARG A N 1
ATOM 601 C CA . ARG A 1 84 ? -15.183 2.486 12.726 1.00 78.31 84 ARG A CA 1
ATOM 602 C C . ARG A 1 84 ? -14.737 1.535 13.840 1.00 78.31 84 ARG A C 1
ATOM 604 O O . ARG A 1 84 ? -14.347 0.389 13.585 1.00 78.31 84 ARG A O 1
ATOM 611 N N . PHE A 1 85 ? -14.849 2.008 15.076 1.00 73.69 85 PHE A N 1
ATOM 612 C CA . PHE A 1 85 ? -14.565 1.231 16.272 1.00 73.69 85 PHE A CA 1
ATOM 613 C C . PHE A 1 85 ? -15.683 0.217 16.544 1.00 73.69 85 PHE A C 1
ATOM 615 O O . PHE A 1 85 ? -16.868 0.530 16.459 1.00 73.69 85 PHE A O 1
ATOM 622 N N . LYS A 1 86 ? -15.295 -1.015 16.881 1.00 78.31 86 LYS A N 1
ATOM 623 C CA . LYS A 1 86 ? -16.182 -2.018 17.477 1.00 78.31 86 LYS A CA 1
ATOM 624 C C . LYS A 1 86 ? -15.527 -2.497 18.775 1.00 78.31 86 LYS A C 1
ATOM 626 O O . LYS A 1 86 ? -14.382 -2.946 18.694 1.00 78.31 86 LYS A O 1
ATOM 631 N N . PRO A 1 87 ? -16.200 -2.406 19.936 1.00 79.50 87 PRO A N 1
ATOM 632 C CA . PRO A 1 87 ? -15.649 -2.876 21.202 1.00 79.50 87 PRO A CA 1
ATOM 633 C C . PRO A 1 87 ? -15.257 -4.353 21.114 1.00 79.50 87 PRO A C 1
ATOM 635 O O . PRO A 1 87 ? -16.084 -5.200 20.786 1.00 79.50 87 PRO A O 1
ATOM 638 N N . ALA A 1 88 ? -13.989 -4.654 21.376 1.00 86.31 88 ALA A N 1
ATOM 639 C CA . ALA A 1 88 ? -13.450 -6.008 21.410 1.00 86.31 88 ALA A CA 1
ATOM 640 C C . ALA A 1 88 ? -12.187 -6.040 22.284 1.00 86.31 88 ALA A C 1
ATOM 642 O O . ALA A 1 88 ? -11.627 -4.994 22.619 1.00 86.31 88 ALA A O 1
ATOM 643 N N . GLY A 1 89 ? -11.724 -7.240 22.642 1.00 89.62 89 GLY A N 1
ATOM 644 C CA . GLY A 1 89 ? -10.462 -7.410 23.365 1.00 89.62 89 GLY A CA 1
ATOM 645 C C . GLY A 1 89 ? -9.256 -6.906 22.562 1.00 89.62 89 GLY A C 1
ATOM 646 O O . GLY A 1 89 ? -9.267 -6.922 21.329 1.00 89.62 89 GLY A O 1
ATOM 647 N N . ALA A 1 90 ? -8.190 -6.499 23.257 1.00 86.38 90 ALA A N 1
ATOM 648 C CA . ALA A 1 90 ? -6.999 -5.897 22.646 1.00 86.38 90 ALA A CA 1
ATOM 649 C C . ALA A 1 90 ? -6.381 -6.764 21.532 1.00 86.38 90 ALA A C 1
ATOM 651 O O . ALA A 1 90 ? -6.098 -6.266 20.444 1.00 86.38 90 ALA A O 1
ATOM 652 N N . VAL A 1 91 ? -6.257 -8.076 21.760 1.00 91.06 91 VAL A N 1
ATOM 653 C CA . VAL A 1 91 ? -5.722 -9.027 20.767 1.00 91.06 91 VAL A CA 1
ATOM 654 C C . VAL A 1 91 ? -6.608 -9.098 19.520 1.00 91.06 91 VAL A C 1
ATOM 656 O O . VAL A 1 91 ? -6.107 -9.111 18.397 1.00 91.06 91 VAL A O 1
ATOM 659 N N . SER A 1 92 ? -7.933 -9.094 19.696 1.00 90.75 92 SER A N 1
ATOM 660 C CA . SER A 1 92 ? -8.878 -9.107 18.574 1.00 90.75 92 SER A CA 1
ATOM 661 C C . SER A 1 92 ? -8.792 -7.825 17.748 1.00 90.75 92 SER A C 1
ATOM 663 O O . SER A 1 92 ? -8.873 -7.885 16.521 1.00 90.75 92 SER A O 1
ATOM 665 N N . LEU A 1 93 ? -8.633 -6.672 18.404 1.00 88.62 93 LEU A N 1
ATOM 666 C CA . LEU A 1 93 ? -8.456 -5.387 17.729 1.00 88.62 93 LEU A CA 1
ATOM 667 C C . LEU A 1 93 ? -7.143 -5.355 16.943 1.00 88.62 93 LEU A C 1
ATOM 669 O O . LEU A 1 93 ? -7.157 -4.989 15.769 1.00 88.62 93 LEU A O 1
ATOM 673 N N . LEU A 1 94 ? -6.042 -5.807 17.550 1.00 89.31 94 LEU A N 1
ATOM 674 C CA . LEU A 1 94 ? -4.738 -5.892 16.894 1.00 89.31 94 LEU A CA 1
ATOM 675 C C . LEU A 1 94 ? -4.787 -6.801 15.663 1.00 89.31 94 LEU A C 1
ATOM 677 O O . LEU A 1 94 ? -4.391 -6.380 14.579 1.00 89.31 94 LEU A O 1
ATOM 681 N N . ARG A 1 95 ? -5.320 -8.023 15.804 1.00 92.44 95 ARG A N 1
ATOM 682 C CA . ARG A 1 95 ? -5.432 -8.973 14.689 1.00 92.44 95 ARG A CA 1
ATOM 683 C C . ARG A 1 95 ? -6.262 -8.386 13.551 1.00 92.44 95 ARG A C 1
ATOM 685 O O . ARG A 1 95 ? -5.859 -8.479 12.399 1.00 92.44 95 ARG A O 1
ATOM 692 N N . ARG A 1 96 ? -7.395 -7.747 13.857 1.00 91.06 96 ARG A N 1
ATOM 693 C CA . ARG A 1 96 ? -8.241 -7.112 12.838 1.00 91.06 96 ARG A CA 1
ATOM 694 C C . ARG A 1 96 ? -7.533 -5.942 12.156 1.00 91.06 96 ARG A C 1
ATOM 696 O O . ARG A 1 96 ? -7.653 -5.798 10.946 1.00 91.06 96 ARG A O 1
ATOM 703 N N . ASN A 1 97 ? -6.778 -5.145 12.909 1.00 92.00 97 ASN A N 1
ATOM 704 C CA . ASN A 1 97 ? -5.990 -4.050 12.357 1.00 92.00 97 ASN A CA 1
ATOM 705 C C . ASN A 1 97 ? -4.897 -4.562 11.408 1.00 92.00 97 ASN A C 1
ATOM 707 O O . ASN A 1 97 ? -4.798 -4.088 10.282 1.00 92.00 97 ASN A O 1
ATOM 711 N N . MET A 1 98 ? -4.139 -5.579 11.826 1.00 92.81 98 MET A N 1
ATOM 712 C CA . MET A 1 98 ? -3.124 -6.232 10.991 1.00 92.81 98 MET A CA 1
ATOM 713 C C . MET A 1 98 ? -3.732 -6.869 9.735 1.00 92.81 98 MET A C 1
ATOM 715 O O . MET A 1 98 ? -3.201 -6.702 8.643 1.00 92.81 98 MET A O 1
ATOM 719 N N . LEU A 1 99 ? -4.869 -7.556 9.864 1.00 94.06 99 LEU A N 1
ATOM 720 C CA . LEU A 1 99 ? -5.531 -8.205 8.732 1.00 94.06 99 LEU A CA 1
ATOM 721 C C . LEU A 1 99 ? -6.091 -7.208 7.718 1.00 94.06 99 LEU A C 1
ATOM 723 O O . LEU A 1 99 ? -6.013 -7.462 6.528 1.00 94.06 99 LEU A O 1
ATOM 727 N N . VAL A 1 100 ? -6.672 -6.092 8.159 1.00 92.69 100 VAL A N 1
ATOM 728 C CA . VAL A 1 100 ? -7.276 -5.123 7.232 1.00 92.69 100 VAL A CA 1
ATOM 729 C C . VAL A 1 100 ? -6.228 -4.147 6.706 1.00 92.69 100 VAL A C 1
ATOM 731 O O . VAL A 1 100 ? -6.052 -4.024 5.499 1.00 92.69 100 VAL A O 1
ATOM 734 N N . TYR A 1 101 ? -5.515 -3.466 7.603 1.00 93.75 101 TYR A N 1
ATOM 735 C CA . TYR A 1 101 ? -4.595 -2.389 7.237 1.00 93.75 101 TYR A CA 1
ATOM 736 C C . TYR A 1 101 ? -3.185 -2.887 6.943 1.00 93.75 101 TYR A C 1
ATOM 738 O O . TYR A 1 101 ? -2.520 -2.307 6.098 1.00 93.75 101 TYR A O 1
ATOM 746 N N . GLY A 1 102 ? -2.739 -3.969 7.586 1.00 94.88 102 GLY A N 1
ATOM 747 C CA . GLY A 1 102 ? -1.451 -4.589 7.270 1.00 94.88 102 GLY A CA 1
ATOM 748 C C . GLY A 1 102 ? -1.508 -5.300 5.923 1.00 94.88 102 GLY A C 1
ATOM 749 O O . GLY A 1 102 ? -0.817 -4.906 4.993 1.00 94.88 102 GLY A O 1
ATOM 750 N N . VAL A 1 103 ? -2.392 -6.291 5.772 1.00 95.88 103 VAL A N 1
ATOM 751 C CA . VAL A 1 103 ? -2.527 -7.021 4.495 1.00 95.88 103 VAL A CA 1
ATOM 752 C C . VAL A 1 103 ? -2.979 -6.088 3.372 1.00 95.88 103 VAL A C 1
ATOM 754 O O . VAL A 1 103 ? -2.404 -6.126 2.289 1.00 95.88 103 VAL A O 1
ATOM 757 N N . GLY A 1 104 ? -3.952 -5.205 3.626 1.00 94.06 104 GLY A N 1
ATOM 758 C CA . GLY A 1 104 ? -4.363 -4.196 2.647 1.00 94.06 104 GLY A CA 1
ATOM 759 C C . GLY A 1 104 ? -3.219 -3.256 2.261 1.00 94.06 104 GLY A C 1
ATOM 760 O O . GLY A 1 104 ? -3.053 -2.960 1.081 1.00 94.06 104 GLY A O 1
ATOM 761 N N . GLY A 1 105 ? -2.397 -2.848 3.232 1.00 93.69 105 GLY A N 1
ATOM 762 C CA . GLY A 1 105 ? -1.208 -2.029 3.005 1.00 93.69 105 GLY A CA 1
ATOM 763 C C . GLY A 1 105 ? -0.118 -2.737 2.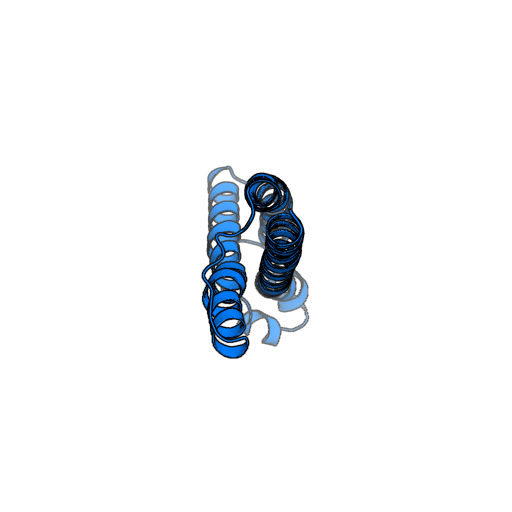208 1.00 93.69 105 GLY A C 1
ATOM 764 O O . GLY A 1 105 ? 0.601 -2.066 1.486 1.00 93.69 105 GLY A O 1
ATOM 765 N N . VAL A 1 106 ? -0.030 -4.069 2.258 1.00 93.94 106 VAL A N 1
ATOM 766 C CA . VAL A 1 106 ? 0.873 -4.833 1.383 1.00 93.94 106 VAL A CA 1
ATOM 767 C C . VAL A 1 106 ? 0.270 -4.984 -0.012 1.00 93.94 106 VAL A C 1
ATOM 769 O O . VAL A 1 106 ? 0.908 -4.626 -0.995 1.00 93.94 106 VAL A O 1
ATOM 772 N N . LEU A 1 107 ? -0.956 -5.497 -0.129 1.00 95.38 107 LEU A N 1
ATOM 773 C CA . LEU A 1 107 ? -1.519 -5.913 -1.419 1.00 95.38 107 LEU A CA 1
ATOM 774 C C . LEU A 1 107 ? -1.881 -4.741 -2.337 1.00 95.38 107 LEU A C 1
ATOM 776 O O . LEU A 1 107 ? -1.668 -4.819 -3.548 1.00 95.38 107 LEU A O 1
ATOM 780 N N . LEU A 1 108 ? -2.434 -3.659 -1.782 1.00 95.25 108 LEU A N 1
ATOM 781 C CA . LEU A 1 108 ? -2.930 -2.539 -2.582 1.00 95.25 108 LEU A CA 1
ATOM 782 C C . LEU A 1 108 ? -1.810 -1.842 -3.381 1.00 95.25 108 LEU A C 1
ATOM 784 O O . LEU A 1 108 ? -2.016 -1.597 -4.570 1.00 95.25 108 LEU A O 1
ATOM 788 N N . PRO A 1 109 ? -0.619 -1.579 -2.813 1.00 95.06 109 PRO A N 1
ATOM 789 C CA . PRO A 1 109 ? 0.500 -1.024 -3.573 1.00 95.06 109 PRO A CA 1
ATOM 790 C C . PRO A 1 109 ? 1.047 -1.944 -4.662 1.00 95.06 109 PRO A C 1
ATOM 792 O O . PRO A 1 109 ? 1.407 -1.437 -5.717 1.00 95.06 109 PRO A O 1
ATOM 795 N N . PHE A 1 110 ? 1.074 -3.269 -4.465 1.00 95.38 110 PHE A N 1
ATOM 796 C CA . PHE A 1 110 ? 1.497 -4.197 -5.529 1.00 95.38 110 PHE A CA 1
ATOM 797 C C . PHE A 1 110 ? 0.618 -4.034 -6.772 1.00 95.38 110 PHE A C 1
ATOM 799 O O . PHE A 1 110 ? 1.121 -3.863 -7.881 1.00 95.38 110 PHE A O 1
ATOM 806 N N . ALA A 1 111 ? -0.703 -4.030 -6.575 1.00 95.81 111 ALA A N 1
ATOM 807 C CA . ALA A 1 111 ? -1.649 -3.819 -7.663 1.00 95.81 111 ALA A CA 1
ATOM 808 C C . ALA A 1 111 ? -1.533 -2.401 -8.249 1.00 95.81 111 ALA A C 1
ATOM 810 O O . ALA A 1 111 ? -1.485 -2.237 -9.465 1.00 95.81 111 ALA A O 1
ATOM 811 N N . GLY A 1 112 ? -1.453 -1.377 -7.395 1.00 96.19 112 GLY A N 1
ATOM 812 C CA . GLY A 1 112 ? -1.383 0.022 -7.816 1.00 96.19 112 GLY A CA 1
ATOM 813 C C . GLY A 1 112 ? -0.132 0.348 -8.633 1.00 96.19 112 GLY A C 1
ATOM 814 O O . GLY A 1 112 ? -0.248 0.911 -9.718 1.00 96.19 112 GLY A O 1
ATOM 815 N N . ILE A 1 113 ? 1.051 -0.042 -8.151 1.00 96.62 113 ILE A N 1
ATOM 816 C CA . ILE A 1 113 ? 2.326 0.179 -8.848 1.00 96.62 113 ILE A CA 1
ATOM 817 C C . ILE A 1 113 ? 2.324 -0.556 -10.188 1.00 96.62 113 ILE A C 1
ATOM 819 O O . ILE A 1 113 ? 2.681 0.040 -11.201 1.00 96.62 113 ILE A O 1
ATOM 823 N N . LYS A 1 114 ? 1.858 -1.813 -10.227 1.00 95.81 114 LYS A N 1
ATOM 824 C CA . LYS A 1 114 ? 1.793 -2.571 -11.481 1.00 95.81 114 LYS A CA 1
ATOM 825 C C . LYS A 1 114 ? 0.854 -1.927 -12.499 1.00 95.81 114 LYS A C 1
ATOM 827 O O . LYS A 1 114 ? 1.195 -1.850 -13.673 1.00 95.81 114 LYS A O 1
ATOM 832 N N . LEU A 1 115 ? -0.310 -1.445 -12.065 1.00 96.75 115 LEU A N 1
ATOM 833 C CA . LEU A 1 115 ? -1.240 -0.739 -12.947 1.00 96.75 115 LEU A CA 1
ATOM 834 C C . LEU A 1 115 ? -0.629 0.552 -13.498 1.00 96.75 115 LEU A C 1
ATOM 836 O O . LEU A 1 115 ? -0.797 0.837 -14.679 1.00 96.75 115 LEU A O 1
ATOM 840 N N . ILE A 1 116 ? 0.099 1.308 -12.675 1.00 96.69 116 ILE A N 1
ATOM 841 C CA . ILE A 1 116 ? 0.775 2.525 -13.132 1.00 96.69 116 ILE A CA 1
ATOM 842 C C . ILE A 1 116 ? 1.886 2.187 -14.134 1.00 96.69 116 ILE A C 1
ATOM 844 O O . ILE A 1 116 ? 1.958 2.838 -15.169 1.00 96.69 116 ILE A O 1
ATOM 848 N N . ASP A 1 117 ? 2.698 1.157 -13.882 1.00 96.38 117 ASP A N 1
ATOM 849 C CA . ASP A 1 117 ? 3.722 0.683 -14.830 1.00 96.38 117 ASP A CA 1
ATOM 850 C C . ASP A 1 117 ? 3.104 0.313 -16.185 1.00 96.38 117 ASP A C 1
ATOM 852 O O . ASP A 1 117 ? 3.561 0.780 -17.225 1.00 96.38 117 ASP A O 1
ATOM 856 N N . LEU A 1 118 ? 1.998 -0.439 -16.181 1.00 95.69 118 LEU A N 1
ATOM 857 C CA . LEU A 1 118 ? 1.284 -0.795 -17.410 1.00 95.69 118 LEU A CA 1
ATOM 858 C C . LEU A 1 118 ? 0.740 0.437 -18.148 1.00 95.69 118 LEU A C 1
ATOM 860 O O . LEU A 1 118 ? 0.810 0.494 -19.373 1.00 95.69 118 LEU A O 1
ATOM 864 N N . LEU A 1 119 ? 0.219 1.432 -17.423 1.00 96.06 119 LEU A N 1
ATOM 865 C CA . LEU A 1 119 ? -0.233 2.688 -18.025 1.00 96.06 119 LEU A CA 1
ATOM 866 C C . LEU A 1 119 ? 0.927 3.469 -18.651 1.00 96.06 119 LEU A C 1
ATOM 868 O O . LEU A 1 119 ? 0.764 3.995 -19.747 1.00 96.06 119 LEU A O 1
ATOM 872 N N . LEU A 1 120 ? 2.088 3.519 -17.994 1.00 95.50 120 LEU A N 1
ATOM 873 C CA . LEU A 1 120 ? 3.286 4.166 -18.537 1.00 95.50 120 LEU A CA 1
ATOM 874 C C . LEU A 1 120 ? 3.728 3.496 -19.844 1.00 95.50 120 LEU A C 1
ATOM 876 O O . LEU A 1 120 ? 3.925 4.190 -20.839 1.00 95.50 120 LEU A O 1
ATOM 880 N N . VAL A 1 121 ? 3.754 2.160 -19.881 1.00 94.50 121 VAL A N 1
ATOM 881 C CA . VAL A 1 121 ? 4.082 1.398 -21.097 1.00 94.50 121 VAL A CA 1
ATOM 882 C C . VAL A 1 121 ? 3.109 1.701 -22.235 1.00 94.50 121 VAL A C 1
ATOM 884 O O . VAL A 1 121 ? 3.534 1.937 -23.364 1.00 94.50 121 VAL A O 1
ATOM 887 N N . VAL A 1 122 ? 1.801 1.727 -21.956 1.00 93.31 122 VAL A N 1
ATOM 888 C CA . VAL A 1 122 ? 0.776 2.030 -22.972 1.00 93.31 122 VAL A CA 1
ATOM 889 C C . VAL A 1 122 ? 0.904 3.464 -23.497 1.00 93.31 122 VAL A C 1
ATOM 891 O O . VAL A 1 122 ? 0.642 3.710 -24.673 1.00 93.31 122 VAL A O 1
ATOM 894 N N . LEU A 1 123 ? 1.325 4.405 -22.652 1.00 92.56 123 LEU A N 1
ATOM 895 C CA . LEU A 1 123 ? 1.558 5.802 -23.026 1.00 92.56 123 LEU A CA 1
ATOM 896 C C . LEU A 1 123 ? 2.918 6.035 -23.711 1.00 92.56 123 LEU A C 1
ATOM 898 O O . LEU A 1 123 ? 3.185 7.157 -24.138 1.00 92.56 123 LEU A O 1
ATOM 902 N N . GLY A 1 124 ? 3.752 4.999 -23.851 1.00 82.06 124 GLY A N 1
ATOM 903 C CA . GLY A 1 124 ? 5.057 5.075 -24.510 1.00 82.06 124 GLY A CA 1
ATOM 904 C C . GLY A 1 124 ? 6.159 5.708 -23.657 1.00 82.06 124 GLY A C 1
ATOM 905 O O . GLY A 1 124 ? 7.097 6.271 -24.224 1.00 82.06 124 GLY A O 1
ATOM 906 N N . ALA A 1 125 ? 6.025 5.650 -22.328 1.00 67.31 125 ALA A N 1
ATOM 907 C CA . ALA A 1 125 ? 7.038 6.087 -21.368 1.00 67.31 125 ALA A CA 1
ATOM 908 C C . ALA A 1 125 ? 8.017 4.962 -20.995 1.00 67.31 125 ALA A C 1
ATOM 910 O O . ALA A 1 125 ? 7.570 3.807 -20.773 1.00 67.31 125 ALA A O 1
#

pLDDT: mean 90.91, std 4.91, range [67.31, 96.75]

Mean predicted aligned error: 4.57 Å

Solvent-accessible surface area (backbone atoms only — not comparable to full-atom values): 6622 Å² total; per-residue (Å²): 114,69,67,61,55,52,49,54,53,50,39,52,54,51,29,52,54,38,52,53,40,19,52,56,26,30,52,54,38,47,48,43,43,40,50,19,45,74,36,23,89,84,38,63,77,36,47,78,48,39,80,72,66,66,90,39,47,68,43,27,48,51,17,48,50,52,43,51,66,51,50,57,64,66,45,46,61,53,66,72,72,42,53,89,82,71,98,67,57,71,68,59,50,50,52,49,41,44,58,52,27,25,48,44,18,33,52,50,45,51,55,49,27,48,52,42,33,53,50,36,52,76,72,72,99

Nearest PDB structures (foldseek):
  7nnl-assembly1_B  TM=9.278E-01  e=1.492E-09  Escherichia coli
  7zrd-assembly1_B  TM=9.308E-01  e=2.063E-09  Escherichia coli
  6hrb-assembly1_B  TM=8.700E-01  e=1.295E-08  Escherichia coli K-12
  7zrl-assembly1_B  TM=8.771E-01  e=2.475E-08  Escherichia coli K-12

Secondary structure (DSSP, 8-state):
-HHHHHHHHHHHHHHHHHHHHHHHHHHHHHHHHHHHHHHTTT-GGGGGG-TT--S-HHHHHHHHHHHHHHHHHHHHHHHHH--------HHHHHHHHIIIIIHHHHHHHHHHHHHHHHHHHHTT-

Radius of gyration: 18.08 Å; Cα contacts (8 Å, |Δi|>4): 116; chains: 1; bounding box: 44×27×55 Å

Sequence (125 aa):
KLLAVVEVGKQQLITRGALTTFSLANDVSKYFAILPALFAAAIPSMAALDVMHLSSPANAVLAALIFNAVIIPALIPLALAGVRFKPAGAVSLLRRNMLVYGVGGVLLPFAGIKLIDLLLVVLGA